Protein AF-A0A838AC63-F1 (afdb_monomer)

pLDDT: mean 85.26, std 6.55, range [55.84, 93.12]

Solvent-accessible surface area (backbone atoms only — not comparable to full-atom values): 3676 Å² total; per-residue (Å²): 115,70,62,41,54,54,26,48,51,52,21,52,51,28,41,51,50,16,53,49,36,51,73,41,25,73,76,74,44,66,82,91,48,58,70,70,59,41,54,52,52,30,49,54,39,36,50,55,15,50,50,29,42,52,51,19,52,50,36,43,52,53,25,50,51,54,49,66,75,72,105

Foldseek 3Di:
DVLLVVLLVQLVVLLVVLVVLLVCLLVPQDPPDDPVVSVVSSVVSNVSSVVSNVVSVVSNVVSVVVVVVVD

Mean predicted aligned error: 5.85 Å

Sequence (71 aa):
MSTLVAFGLLAGGLLLLGRWGMRNANRLVPLSLPENERRRRARVMRRGSVACWVVAGVLLAVGFHAWLAGG

Radius of gyration: 16.32 Å; Cα contacts (8 Å, |Δi|>4): 57; chains: 1; bounding box: 37×14×47 Å

Organism: NCBI:txid2752311

Nearest PDB structures (foldseek):
  6grj-assembly1_F  TM=4.776E-01  e=6.807E+00  Aeromonas hydrophila
  7a0g-assembly1_FFF  TM=5.012E-01  e=8.178E+00  Serratia marcescens

Structure (mmCIF, N/CA/C/O backbone):
data_AF-A0A838AC63-F1
#
_entry.id   AF-A0A838AC63-F1
#
loop_
_atom_site.group_PDB
_atom_site.id
_atom_site.type_symbol
_atom_site.label_atom_id
_atom_site.label_alt_id
_atom_site.label_comp_id
_atom_site.label_asym_id
_atom_site.label_entity_id
_atom_site.label_seq_id
_atom_site.pdbx_PDB_ins_code
_atom_site.Cartn_x
_atom_site.Cartn_y
_atom_site.Cartn_z
_atom_site.occupancy
_atom_site.B_iso_or_equiv
_atom_site.auth_seq_id
_atom_site.auth_comp_id
_atom_site.auth_asym_id
_atom_site.auth_atom_id
_atom_site.pdbx_PDB_model_num
ATOM 1 N N . MET A 1 1 ? 17.999 -5.835 -14.693 1.00 62.88 1 MET A N 1
ATOM 2 C CA . MET A 1 1 ? 17.281 -6.975 -14.056 1.00 62.88 1 MET A CA 1
ATOM 3 C C . MET A 1 1 ? 17.138 -6.814 -12.539 1.00 62.88 1 MET A C 1
ATOM 5 O O . MET A 1 1 ? 16.042 -6.994 -12.028 1.00 62.88 1 MET A O 1
ATOM 9 N N . SER A 1 2 ? 18.190 -6.434 -11.810 1.00 79.75 2 SER A N 1
ATOM 10 C CA . SER A 1 2 ? 18.203 -6.293 -10.340 1.00 79.75 2 SER A CA 1
ATOM 11 C C . SER A 1 2 ? 17.213 -5.261 -9.767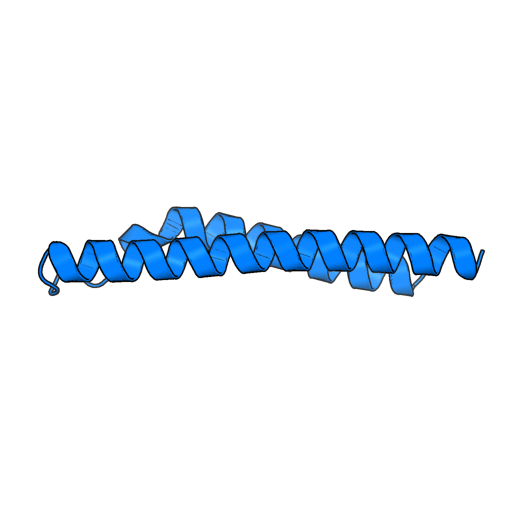 1.00 79.75 2 SER A C 1
ATOM 13 O O . SER A 1 2 ? 16.593 -5.515 -8.737 1.00 79.75 2 SER A O 1
ATOM 15 N N . THR A 1 3 ? 16.997 -4.131 -10.442 1.00 81.56 3 THR A N 1
ATOM 16 C CA . THR A 1 3 ? 16.043 -3.090 -10.009 1.00 81.56 3 THR A CA 1
ATOM 17 C C . THR A 1 3 ? 14.589 -3.558 -10.064 1.00 81.56 3 THR A C 1
ATOM 19 O O . THR A 1 3 ? 13.829 -3.325 -9.130 1.00 81.56 3 THR A O 1
ATOM 22 N N . LEU A 1 4 ? 14.212 -4.281 -11.121 1.00 83.44 4 LEU A N 1
ATOM 23 C CA . LEU A 1 4 ? 12.863 -4.823 -11.308 1.00 83.44 4 LEU A CA 1
ATOM 24 C C . LEU A 1 4 ? 12.516 -5.833 -10.203 1.00 83.44 4 LEU A C 1
ATOM 26 O O . LEU A 1 4 ? 11.424 -5.785 -9.643 1.00 83.44 4 LEU A O 1
ATOM 30 N N . VAL A 1 5 ? 13.477 -6.681 -9.820 1.00 86.69 5 VAL A N 1
ATOM 31 C CA . VAL A 1 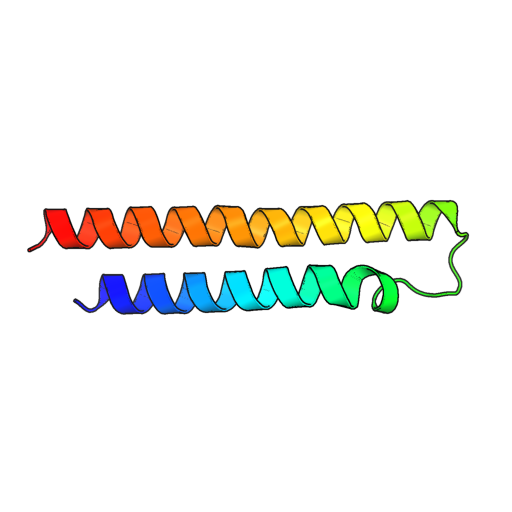5 ? 13.324 -7.618 -8.695 1.00 86.69 5 VAL A CA 1
ATOM 32 C C . VAL A 1 5 ? 13.133 -6.866 -7.375 1.00 86.69 5 VAL A C 1
ATOM 34 O O . VAL A 1 5 ? 12.213 -7.184 -6.625 1.00 86.69 5 VAL A O 1
ATOM 37 N N . ALA A 1 6 ? 13.945 -5.840 -7.102 1.00 87.69 6 ALA A N 1
ATOM 38 C CA . ALA A 1 6 ? 13.822 -5.044 -5.880 1.00 87.69 6 ALA A CA 1
ATOM 39 C C . ALA A 1 6 ? 12.457 -4.337 -5.779 1.00 87.69 6 ALA A C 1
ATOM 41 O O . ALA A 1 6 ? 11.774 -4.443 -4.757 1.00 87.69 6 ALA A O 1
ATOM 42 N N . PHE A 1 7 ? 12.017 -3.672 -6.853 1.00 88.94 7 PHE A N 1
ATOM 43 C CA . PHE A 1 7 ? 10.708 -3.018 -6.898 1.00 88.94 7 PHE A CA 1
ATOM 44 C C . PHE A 1 7 ? 9.552 -4.019 -6.817 1.00 88.94 7 PHE A C 1
ATOM 46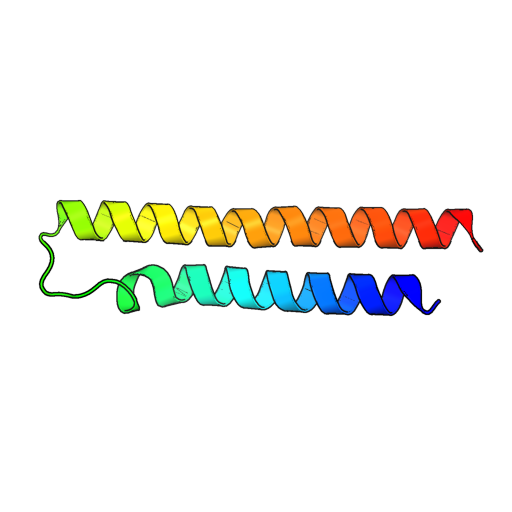 O O . PHE A 1 7 ? 8.574 -3.760 -6.118 1.00 88.94 7 PHE A O 1
ATOM 53 N N . GLY A 1 8 ? 9.682 -5.182 -7.461 1.00 89.25 8 GLY A N 1
ATOM 54 C CA . GLY A 1 8 ? 8.705 -6.266 -7.384 1.00 89.25 8 GLY A CA 1
ATOM 55 C C . GLY A 1 8 ? 8.536 -6.812 -5.965 1.00 89.25 8 GLY A C 1
ATOM 56 O O . GLY A 1 8 ? 7.407 -6.983 -5.507 1.00 89.25 8 GLY A O 1
ATOM 57 N N . LEU A 1 9 ? 9.636 -7.019 -5.232 1.00 92.56 9 LEU A N 1
ATOM 58 C CA . LEU A 1 9 ? 9.597 -7.470 -3.836 1.00 92.56 9 LEU A CA 1
ATOM 59 C C . LEU A 1 9 ? 8.941 -6.434 -2.916 1.00 92.56 9 LEU A C 1
ATOM 61 O O . LEU A 1 9 ? 8.073 -6.785 -2.115 1.00 92.56 9 LEU A O 1
ATOM 65 N N . LEU A 1 10 ? 9.306 -5.156 -3.058 1.00 91.06 10 LEU A N 1
ATOM 66 C CA . LEU A 1 10 ? 8.705 -4.070 -2.278 1.00 91.06 10 LEU A CA 1
ATOM 67 C C . LEU A 1 10 ? 7.206 -3.929 -2.563 1.00 91.06 10 LEU A C 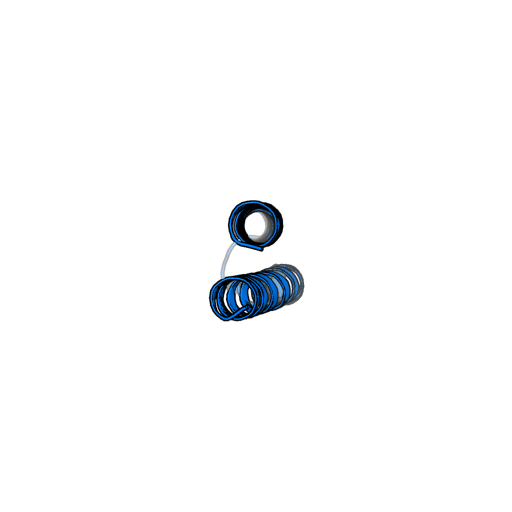1
ATOM 69 O O . LEU A 1 10 ? 6.403 -3.838 -1.632 1.00 91.06 10 LEU A O 1
ATOM 73 N N . ALA A 1 11 ? 6.815 -3.967 -3.839 1.00 90.19 11 ALA A N 1
ATOM 74 C CA . ALA A 1 11 ? 5.416 -3.921 -4.240 1.00 90.19 11 ALA A CA 1
ATOM 75 C C . ALA A 1 11 ? 4.633 -5.128 -3.702 1.00 90.19 11 ALA A C 1
ATOM 77 O O . ALA A 1 11 ? 3.549 -4.958 -3.144 1.00 90.19 11 ALA A O 1
ATOM 78 N N . GLY A 1 12 ? 5.197 -6.336 -3.795 1.00 91.81 12 GLY A N 1
ATOM 79 C CA . GLY A 1 12 ? 4.607 -7.548 -3.227 1.00 91.81 12 GLY A CA 1
ATOM 80 C C . GLY A 1 12 ? 4.385 -7.435 -1.717 1.00 91.81 12 GLY A C 1
ATOM 81 O O . GLY A 1 12 ? 3.289 -7.717 -1.228 1.00 91.81 12 GLY A O 1
ATOM 82 N N . GLY A 1 13 ? 5.385 -6.940 -0.983 1.00 92.19 13 GLY A N 1
ATOM 83 C CA . GLY A 1 13 ? 5.283 -6.681 0.454 1.00 92.19 13 GLY A CA 1
ATOM 84 C C . GLY A 1 13 ? 4.176 -5.682 0.800 1.00 92.19 13 GLY A C 1
ATOM 85 O O . GLY A 1 13 ? 3.349 -5.949 1.673 1.00 92.19 13 GLY A O 1
ATOM 86 N N . LEU A 1 14 ? 4.093 -4.565 0.074 1.00 91.06 14 LEU A N 1
ATOM 87 C CA . LEU A 1 14 ? 3.051 -3.549 0.260 1.00 91.06 14 LEU A CA 1
ATOM 88 C C . LEU A 1 14 ? 1.644 -4.069 -0.067 1.00 91.06 14 LEU A C 1
ATOM 90 O O . LEU A 1 14 ? 0.686 -3.735 0.633 1.00 91.06 14 LEU A O 1
ATOM 94 N N . LEU A 1 15 ? 1.501 -4.915 -1.090 1.00 89.06 15 LEU A N 1
ATOM 95 C CA . LEU A 1 15 ? 0.225 -5.549 -1.431 1.00 89.06 15 LEU A CA 1
ATOM 96 C C . LEU A 1 15 ? -0.250 -6.491 -0.323 1.00 89.06 15 LEU A C 1
ATOM 98 O O . LEU A 1 15 ? -1.416 -6.420 0.087 1.00 89.06 15 LEU A O 1
ATOM 102 N N . LEU A 1 16 ? 0.652 -7.335 0.189 1.00 91.19 16 LEU A N 1
ATOM 103 C CA . LEU A 1 16 ? 0.375 -8.227 1.315 1.00 91.19 16 LEU A CA 1
ATOM 104 C C . LEU A 1 16 ? 0.015 -7.429 2.570 1.00 91.19 16 LEU A C 1
ATOM 106 O O . LEU A 1 16 ? -0.994 -7.733 3.211 1.00 91.19 16 LEU A O 1
ATOM 110 N N . LEU A 1 17 ? 0.771 -6.371 2.871 1.00 89.00 17 LEU A N 1
ATOM 111 C CA . LEU A 1 17 ? 0.528 -5.501 4.018 1.00 89.00 17 LEU A CA 1
ATOM 112 C C . LEU A 1 17 ? -0.821 -4.781 3.912 1.00 89.00 17 LEU A C 1
ATOM 114 O O . LEU A 1 17 ? -1.599 -4.801 4.864 1.00 89.00 17 LEU A O 1
ATOM 118 N N . GLY A 1 18 ? -1.155 -4.216 2.749 1.00 87.25 18 GLY A N 1
ATOM 119 C CA . GLY A 1 18 ? -2.456 -3.586 2.521 1.00 87.25 18 GLY A CA 1
ATOM 120 C C . GLY A 1 18 ? -3.611 -4.589 2.620 1.00 87.25 18 GLY A C 1
ATOM 121 O O . GLY A 1 18 ? -4.645 -4.312 3.230 1.00 87.25 18 GLY A O 1
ATOM 122 N N . ARG A 1 19 ? -3.435 -5.813 2.104 1.00 89.25 19 ARG A N 1
ATOM 123 C CA . ARG A 1 19 ? -4.465 -6.857 2.202 1.00 89.25 19 ARG A CA 1
ATOM 124 C C . ARG A 1 19 ? -4.658 -7.344 3.636 1.00 89.25 19 ARG A C 1
ATOM 126 O O . ARG A 1 19 ? -5.798 -7.551 4.062 1.00 89.25 19 ARG A O 1
ATOM 133 N N . TRP A 1 20 ? -3.571 -7.503 4.383 1.00 89.56 20 TRP A N 1
ATOM 134 C CA . TRP A 1 20 ? -3.605 -7.853 5.798 1.00 89.56 20 TRP A CA 1
ATOM 135 C C . TRP A 1 20 ? -4.231 -6.734 6.640 1.00 89.56 20 TRP A C 1
ATOM 137 O O . TRP A 1 20 ? -5.114 -7.012 7.454 1.00 89.56 20 TRP A O 1
ATOM 147 N N . GLY A 1 21 ? -3.855 -5.476 6.392 1.00 84.62 21 GLY A N 1
ATOM 148 C CA . GLY A 1 21 ? -4.382 -4.294 7.074 1.00 84.62 21 GLY A CA 1
ATOM 149 C C . GLY A 1 21 ? -5.888 -4.128 6.881 1.00 84.62 21 GLY A C 1
ATOM 150 O O . GLY A 1 21 ? -6.610 -3.912 7.852 1.00 84.62 21 GLY A O 1
ATOM 151 N N . MET A 1 22 ? -6.402 -4.344 5.665 1.00 83.75 22 MET A N 1
ATOM 152 C CA . MET A 1 22 ? -7.847 -4.312 5.413 1.00 83.75 22 MET A CA 1
ATOM 153 C C . MET A 1 22 ? -8.610 -5.417 6.145 1.00 83.75 22 MET A C 1
ATOM 155 O O . MET A 1 22 ? -9.688 -5.158 6.682 1.00 83.75 22 MET A O 1
ATOM 159 N N . ARG A 1 23 ? -8.069 -6.642 6.172 1.00 85.12 23 ARG A N 1
ATOM 160 C CA . ARG A 1 23 ? -8.711 -7.788 6.838 1.00 85.12 23 ARG A CA 1
ATOM 161 C C . ARG A 1 23 ? -8.703 -7.655 8.359 1.00 85.12 23 ARG A C 1
ATOM 163 O O . ARG A 1 23 ? -9.684 -8.017 9.001 1.00 85.12 23 ARG A O 1
ATOM 170 N N . ASN A 1 24 ? -7.627 -7.117 8.930 1.00 85.19 24 ASN A N 1
ATOM 171 C CA . ASN A 1 24 ? -7.461 -7.023 10.379 1.00 85.19 24 ASN A CA 1
ATOM 172 C C . ASN A 1 24 ? -7.860 -5.668 10.970 1.00 85.19 24 ASN A C 1
ATOM 174 O O . ASN A 1 24 ? -7.882 -5.545 12.191 1.00 85.19 24 ASN A O 1
ATOM 178 N N . ALA A 1 25 ? -8.244 -4.678 10.155 1.00 78.19 25 ALA A N 1
ATOM 179 C CA . ALA A 1 25 ? -8.622 -3.338 10.618 1.00 78.19 25 ALA A CA 1
ATOM 180 C C . ALA A 1 25 ? -9.642 -3.345 11.770 1.00 78.19 25 ALA A C 1
ATOM 182 O O . ALA A 1 25 ? -9.543 -2.529 12.676 1.00 78.19 25 ALA A O 1
ATOM 183 N N . ASN A 1 26 ? -10.602 -4.274 11.765 1.00 72.62 26 ASN A N 1
ATOM 184 C CA . ASN A 1 26 ? -11.591 -4.386 12.842 1.00 72.62 26 ASN A CA 1
ATOM 185 C C . ASN A 1 26 ? -11.058 -5.110 14.091 1.00 72.62 26 ASN A C 1
ATOM 187 O O . ASN A 1 26 ? -11.571 -4.877 15.178 1.00 72.62 26 ASN A O 1
ATOM 191 N N . ARG A 1 27 ? -10.049 -5.981 13.949 1.00 78.81 27 ARG A N 1
ATOM 192 C CA . ARG A 1 27 ? -9.419 -6.715 15.063 1.00 78.81 27 ARG A CA 1
ATOM 193 C C . ARG A 1 27 ? -8.336 -5.902 15.773 1.00 78.81 27 ARG A C 1
ATOM 195 O O . ARG A 1 27 ? -8.079 -6.132 16.944 1.00 78.81 27 ARG A O 1
ATOM 202 N N . LEU A 1 28 ? -7.712 -4.959 15.067 1.00 76.38 28 LEU A N 1
ATOM 203 C CA . LEU A 1 28 ? -6.666 -4.071 15.590 1.00 76.38 28 LEU A CA 1
ATOM 204 C C . LEU A 1 28 ? -7.222 -2.892 16.401 1.00 76.38 28 LEU A C 1
ATOM 206 O O . LEU A 1 28 ? -6.470 -2.187 17.070 1.00 76.38 28 LEU A O 1
ATOM 210 N N . VAL A 1 29 ? -8.535 -2.661 16.351 1.00 76.25 29 VAL A N 1
ATOM 211 C CA . VAL A 1 29 ? -9.189 -1.600 17.116 1.00 76.25 29 VAL A CA 1
ATOM 212 C C . VAL A 1 29 ? -9.620 -2.153 18.482 1.00 76.25 29 VAL A C 1
ATOM 214 O O . VAL A 1 29 ? -10.365 -3.132 18.517 1.00 76.25 29 VAL A O 1
ATOM 217 N N . PRO A 1 30 ? -9.214 -1.531 19.607 1.00 77.50 30 PRO A N 1
ATOM 218 C CA . PRO A 1 30 ? -9.592 -2.003 20.934 1.00 77.50 30 PRO A CA 1
ATOM 219 C C . PRO A 1 30 ? -11.112 -1.965 21.135 1.00 77.50 30 PRO A C 1
ATOM 221 O O . PRO A 1 30 ? -11.771 -0.972 20.815 1.00 77.50 30 PRO A O 1
ATOM 224 N N . LEU A 1 31 ? -11.664 -3.035 21.714 1.00 78.69 31 LEU A N 1
ATOM 225 C CA . LEU A 1 31 ? -13.100 -3.156 21.998 1.00 78.69 31 LEU A CA 1
ATOM 226 C C . LEU A 1 31 ? -13.585 -2.167 23.068 1.00 78.69 31 LEU A C 1
ATOM 228 O O . LEU A 1 31 ? -14.772 -1.853 23.101 1.00 78.69 31 LEU A O 1
ATOM 232 N N . SER A 1 32 ? -12.671 -1.639 23.886 1.00 81.88 32 SER A N 1
ATOM 233 C CA . SER A 1 32 ? -12.945 -0.641 24.926 1.00 81.88 32 SER A CA 1
ATOM 234 C C . SER A 1 32 ? -13.350 0.734 24.384 1.00 81.88 32 SER A C 1
ATOM 236 O O . SER A 1 32 ? -13.815 1.573 25.150 1.00 81.88 32 SER A O 1
ATOM 238 N N . LEU A 1 33 ? -13.190 0.987 23.079 1.00 81.00 33 LEU A N 1
ATOM 239 C CA . LEU A 1 33 ? -13.619 2.240 22.462 1.00 81.00 33 LEU A CA 1
ATOM 240 C C . LEU A 1 33 ? -15.108 2.219 22.083 1.00 81.00 33 LEU A C 1
ATOM 242 O O . LEU A 1 33 ? -15.610 1.184 21.624 1.00 81.00 33 LEU A O 1
ATOM 246 N N . PRO A 1 34 ? -15.795 3.373 22.177 1.00 84.56 34 PRO A N 1
ATOM 247 C CA . PRO A 1 34 ? -17.160 3.513 21.696 1.00 84.56 34 PRO A CA 1
ATOM 248 C C . PRO A 1 34 ? -17.238 3.286 20.175 1.00 84.56 34 PRO A C 1
ATOM 250 O O . PRO A 1 34 ? -16.296 3.545 19.420 1.00 84.56 34 PRO A O 1
ATOM 253 N N . GLU A 1 35 ? -18.371 2.746 19.718 1.00 82.44 35 GLU A N 1
ATOM 254 C CA . GLU A 1 35 ? -18.561 2.218 18.355 1.00 82.44 35 GLU A CA 1
ATOM 255 C C . GLU A 1 35 ? -18.273 3.253 17.251 1.00 82.44 35 GLU A C 1
ATOM 257 O O . GLU A 1 35 ? -17.725 2.922 16.196 1.00 82.44 35 GLU A O 1
ATOM 262 N N . ASN A 1 36 ? -18.582 4.526 17.500 1.00 83.69 36 ASN A N 1
ATOM 263 C CA . ASN A 1 36 ? -18.279 5.645 16.605 1.00 83.69 36 ASN A CA 1
ATOM 264 C C . ASN A 1 36 ? -16.762 5.819 16.376 1.00 83.69 36 ASN A C 1
ATOM 266 O O . ASN A 1 36 ? -16.309 5.910 15.227 1.00 83.69 36 ASN A O 1
ATOM 270 N N . GLU A 1 37 ? -15.977 5.802 17.451 1.00 83.62 37 GLU A N 1
ATOM 271 C CA . GLU A 1 37 ? -14.521 5.931 17.440 1.00 83.62 37 GLU A CA 1
ATOM 272 C C . GLU A 1 37 ? -13.879 4.705 16.778 1.00 83.62 37 GLU A C 1
ATOM 274 O O . GLU A 1 37 ? -12.962 4.834 15.957 1.00 83.62 37 GLU A O 1
ATOM 279 N N . ARG A 1 38 ? -14.426 3.507 17.045 1.00 83.06 38 ARG A N 1
ATOM 280 C CA . ARG A 1 38 ? -13.981 2.259 16.409 1.00 83.06 38 ARG A CA 1
ATOM 281 C C . ARG A 1 38 ? -14.138 2.301 14.898 1.00 83.06 38 ARG A C 1
ATOM 283 O O . ARG A 1 38 ? -13.187 2.028 14.164 1.00 83.06 38 ARG A O 1
ATOM 290 N N . ARG A 1 39 ? -15.314 2.713 14.415 1.00 83.69 39 ARG A N 1
ATOM 291 C CA . ARG A 1 39 ? -15.575 2.869 12.976 1.00 83.69 39 ARG A CA 1
ATOM 292 C C . ARG A 1 39 ? -14.652 3.898 12.340 1.00 83.69 39 ARG A C 1
ATOM 294 O O . ARG A 1 39 ? -14.195 3.692 11.215 1.00 83.69 39 ARG A O 1
ATOM 301 N N . ARG A 1 40 ? -14.360 5.002 13.035 1.00 85.19 40 ARG A N 1
ATOM 302 C CA . ARG A 1 40 ? -13.441 6.033 12.534 1.00 85.19 40 ARG A CA 1
ATOM 303 C C . ARG A 1 40 ? -12.026 5.478 12.371 1.00 85.19 40 ARG A C 1
ATOM 305 O O . ARG A 1 40 ? -11.459 5.619 11.289 1.00 85.19 40 ARG A O 1
ATOM 312 N N . ARG A 1 41 ? -11.495 4.786 13.381 1.00 83.50 41 ARG A N 1
ATOM 313 C CA . ARG A 1 41 ? -10.159 4.165 13.327 1.00 83.50 41 ARG A CA 1
ATOM 314 C C . ARG A 1 41 ? -10.075 3.056 12.279 1.00 83.50 41 ARG A C 1
ATOM 316 O O . ARG A 1 41 ? -9.135 3.046 11.490 1.00 83.50 41 ARG A O 1
ATOM 323 N N . ALA A 1 42 ? -11.100 2.210 12.171 1.00 84.00 42 ALA A N 1
ATOM 324 C CA . ALA A 1 42 ? -11.176 1.192 11.124 1.00 84.00 42 ALA A CA 1
ATOM 325 C C . ALA A 1 42 ? -11.157 1.809 9.712 1.00 84.00 42 ALA A C 1
ATOM 327 O O . ALA A 1 42 ? -10.471 1.305 8.823 1.00 84.00 42 ALA A O 1
ATOM 328 N N . ARG A 1 43 ? -11.852 2.938 9.490 1.00 86.62 43 ARG A N 1
ATOM 329 C CA . ARG A 1 43 ? -11.793 3.671 8.211 1.00 86.62 43 ARG A CA 1
ATOM 330 C C . ARG A 1 43 ? -10.402 4.231 7.922 1.00 86.62 43 ARG A C 1
ATOM 332 O O . ARG A 1 43 ? -9.944 4.117 6.789 1.00 86.62 43 ARG A O 1
ATOM 339 N N . VAL A 1 44 ? -9.730 4.811 8.915 1.00 87.38 44 VAL A N 1
ATOM 340 C CA . VAL A 1 44 ? -8.349 5.307 8.760 1.00 87.38 44 VAL A CA 1
ATOM 341 C C . VAL A 1 44 ? -7.404 4.160 8.399 1.00 87.38 44 VAL A C 1
ATOM 343 O O . VAL A 1 44 ? -6.622 4.280 7.460 1.00 87.38 44 VAL A O 1
ATOM 346 N N . MET A 1 45 ? -7.546 3.009 9.053 1.00 84.69 45 MET A N 1
ATOM 347 C CA . MET A 1 45 ? -6.727 1.829 8.778 1.00 84.69 45 MET A CA 1
ATOM 348 C C . MET A 1 45 ? -6.961 1.252 7.372 1.00 84.69 45 MET A C 1
ATOM 350 O O . MET A 1 45 ? -6.013 0.888 6.672 1.00 84.69 45 MET A O 1
ATOM 354 N N . ARG A 1 46 ? -8.217 1.251 6.903 1.00 85.81 46 ARG A N 1
ATOM 355 C CA . ARG A 1 46 ? -8.553 0.908 5.510 1.00 85.81 46 ARG A CA 1
ATOM 356 C C . ARG A 1 46 ? -7.931 1.889 4.516 1.00 85.81 46 ARG A C 1
ATOM 358 O O . ARG A 1 46 ? -7.393 1.451 3.508 1.00 85.81 46 ARG A O 1
ATOM 365 N N . ARG A 1 47 ? -7.939 3.195 4.805 1.00 88.44 47 ARG A N 1
ATOM 366 C CA . ARG A 1 47 ? -7.279 4.204 3.954 1.00 88.44 47 ARG A CA 1
ATOM 367 C C . ARG A 1 47 ? -5.767 3.984 3.872 1.00 88.44 47 ARG A C 1
ATOM 369 O O . ARG A 1 47 ? -5.223 4.033 2.777 1.00 88.44 47 ARG A O 1
ATOM 376 N N . GLY A 1 48 ? -5.110 3.662 4.989 1.00 86.69 48 GLY A N 1
ATOM 377 C CA . GLY A 1 48 ? -3.685 3.301 4.990 1.00 86.69 48 GLY A CA 1
ATOM 378 C C . GLY A 1 48 ? -3.388 2.047 4.158 1.00 86.69 48 GLY A C 1
ATOM 379 O O . GLY A 1 48 ? -2.391 1.985 3.444 1.00 86.69 48 GLY A O 1
ATOM 380 N N . SER A 1 49 ? -4.305 1.078 4.172 1.00 87.00 49 SER A N 1
ATOM 381 C CA . SER A 1 49 ? -4.203 -0.128 3.342 1.00 87.00 49 SER A CA 1
ATOM 382 C C . SER A 1 49 ? -4.326 0.180 1.845 1.00 87.00 49 SER A C 1
ATOM 384 O O . SER A 1 49 ? -3.564 -0.354 1.043 1.00 87.00 49 SER A O 1
ATOM 386 N N . VAL A 1 50 ? -5.242 1.079 1.471 1.00 88.88 50 VAL A N 1
ATOM 387 C CA . VAL A 1 50 ? -5.379 1.565 0.087 1.00 88.88 50 VAL A CA 1
ATOM 388 C C . VAL A 1 50 ? -4.129 2.330 -0.347 1.00 88.88 50 VAL A C 1
AT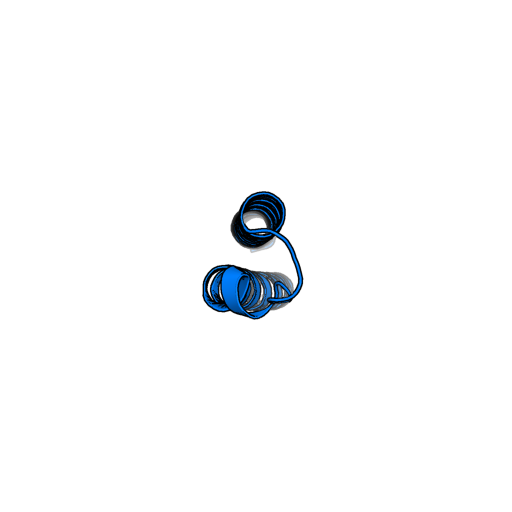OM 390 O O . VAL A 1 50 ? -3.649 2.116 -1.455 1.00 88.88 50 VAL A O 1
ATOM 393 N N . ALA A 1 51 ? -3.551 3.160 0.526 1.00 90.00 51 ALA A N 1
ATOM 394 C CA . ALA A 1 51 ? -2.302 3.859 0.229 1.00 90.00 51 ALA A CA 1
ATOM 395 C C . ALA A 1 51 ? -1.155 2.878 -0.079 1.00 90.00 51 ALA A C 1
ATOM 397 O O . ALA A 1 51 ? -0.434 3.080 -1.052 1.00 90.00 51 ALA A O 1
ATOM 398 N N . CYS A 1 52 ? -1.039 1.772 0.669 1.00 89.00 52 CYS A N 1
ATOM 399 C CA . CYS A 1 52 ? -0.052 0.725 0.372 1.00 89.00 52 CYS A CA 1
ATOM 400 C C . CYS A 1 52 ? -0.247 0.124 -1.027 1.00 89.00 52 CYS A C 1
ATOM 402 O O . CYS A 1 52 ? 0.728 -0.112 -1.734 1.00 89.00 52 CYS A O 1
ATOM 404 N N . TR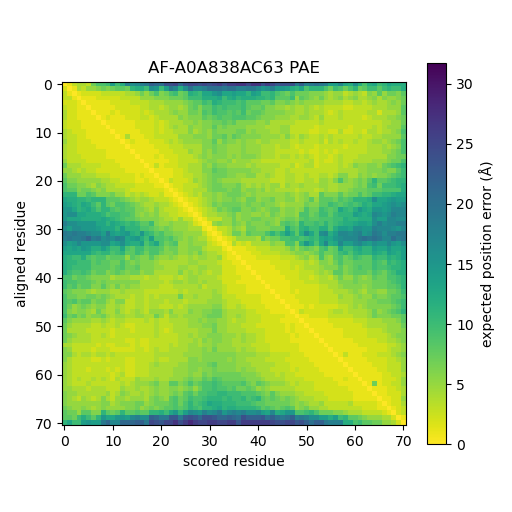P A 1 53 ? -1.492 -0.093 -1.455 1.00 89.50 53 TRP A N 1
ATOM 405 C CA . TRP A 1 53 ? -1.786 -0.605 -2.796 1.00 89.50 53 TRP A CA 1
ATOM 406 C C . TRP A 1 53 ? -1.457 0.396 -3.902 1.00 89.50 53 TRP A C 1
ATOM 408 O O . TRP A 1 53 ? -0.900 0.005 -4.924 1.00 89.50 53 TRP A O 1
ATOM 418 N N . VAL A 1 54 ? -1.746 1.682 -3.688 1.00 93.00 54 VAL A N 1
ATOM 419 C CA . VAL A 1 54 ? -1.383 2.744 -4.636 1.00 93.00 54 VAL A CA 1
ATOM 420 C C . VAL A 1 54 ? 0.135 2.813 -4.798 1.00 93.00 54 VAL A C 1
ATOM 422 O O . VAL A 1 54 ? 0.631 2.779 -5.921 1.00 93.00 54 VAL A O 1
ATOM 425 N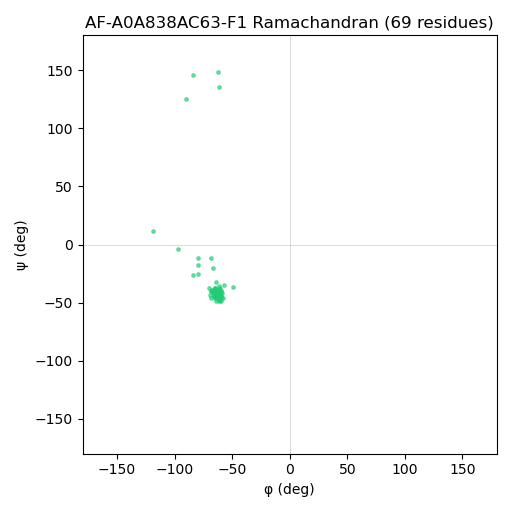 N . VAL A 1 55 ? 0.882 2.831 -3.690 1.00 92.56 55 VAL A N 1
ATOM 426 C CA . VAL A 1 55 ? 2.353 2.872 -3.725 1.00 92.56 55 VAL A CA 1
ATOM 427 C C . VAL A 1 55 ? 2.929 1.615 -4.379 1.00 92.56 55 VAL A C 1
ATOM 429 O O . VAL A 1 55 ? 3.859 1.724 -5.173 1.00 92.56 55 VAL A O 1
ATOM 432 N N . ALA A 1 56 ? 2.357 0.436 -4.119 1.00 90.44 56 ALA A N 1
ATOM 433 C CA . ALA A 1 56 ? 2.761 -0.792 -4.801 1.00 90.44 56 ALA A CA 1
ATOM 434 C C . ALA A 1 56 ? 2.582 -0.691 -6.326 1.00 90.44 56 ALA A C 1
ATOM 436 O O . ALA A 1 56 ? 3.488 -1.057 -7.070 1.00 90.44 56 ALA A O 1
ATOM 437 N N . GLY A 1 57 ? 1.452 -0.150 -6.793 1.00 91.00 57 GLY A N 1
ATOM 438 C CA . GLY A 1 57 ? 1.216 0.092 -8.219 1.00 91.00 57 GLY A CA 1
ATOM 439 C C . GLY A 1 57 ? 2.234 1.058 -8.831 1.00 91.00 57 GLY A C 1
ATOM 440 O O . GLY A 1 57 ? 2.777 0.782 -9.899 1.00 91.00 57 GLY A O 1
ATOM 441 N N . VAL A 1 58 ? 2.555 2.149 -8.127 1.00 93.12 58 VAL A N 1
ATOM 442 C CA . VAL A 1 58 ? 3.575 3.118 -8.563 1.00 93.12 58 VAL A CA 1
ATOM 443 C C . VAL A 1 58 ? 4.959 2.471 -8.642 1.00 93.12 58 VAL A C 1
ATOM 445 O O . VAL A 1 58 ? 5.652 2.651 -9.638 1.00 93.12 58 VAL A O 1
ATOM 448 N N . LEU A 1 59 ? 5.358 1.680 -7.642 1.00 90.38 59 LEU A N 1
ATOM 449 C CA . LEU A 1 59 ? 6.649 0.982 -7.641 1.00 90.38 59 LEU A CA 1
ATOM 450 C C . LEU A 1 59 ? 6.778 0.005 -8.814 1.00 90.38 59 LEU A C 1
ATOM 452 O O . LEU A 1 59 ? 7.839 -0.063 -9.430 1.00 90.38 59 LEU A O 1
ATOM 456 N N . LEU A 1 60 ? 5.705 -0.712 -9.156 1.00 90.38 60 LEU A N 1
ATOM 457 C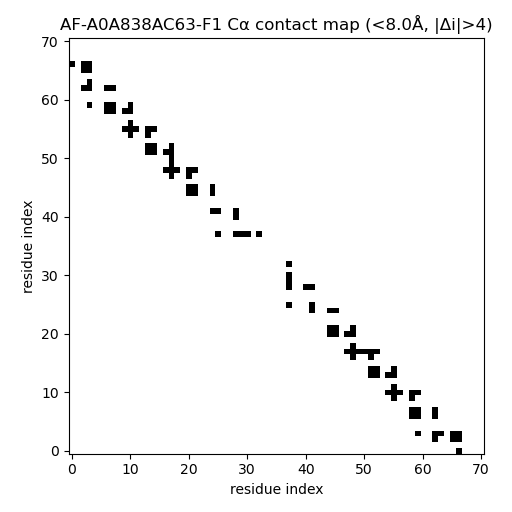 CA . 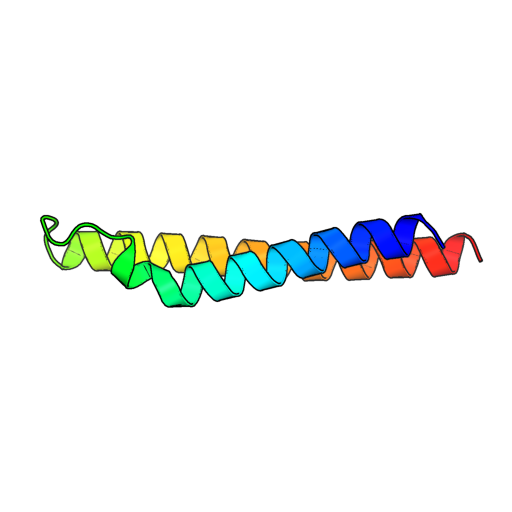LEU A 1 60 ? 5.691 -1.590 -10.328 1.00 90.38 60 LEU A CA 1
ATOM 458 C C . LEU A 1 60 ? 5.813 -0.797 -11.632 1.00 90.38 60 LEU A C 1
ATOM 460 O O . LEU A 1 60 ? 6.607 -1.175 -12.490 1.00 90.38 60 LEU A O 1
ATOM 464 N N . ALA A 1 61 ? 5.085 0.315 -11.768 1.00 91.12 61 ALA A N 1
ATOM 465 C CA . ALA A 1 61 ? 5.167 1.177 -12.948 1.00 91.12 61 ALA A CA 1
ATOM 466 C C . ALA A 1 61 ? 6.576 1.768 -13.130 1.00 91.12 61 ALA A C 1
ATOM 468 O O . ALA A 1 61 ? 7.129 1.726 -14.228 1.00 91.12 61 ALA A O 1
ATOM 469 N N . VAL A 1 62 ? 7.188 2.255 -12.046 1.00 90.56 62 VAL A N 1
ATOM 470 C CA . VAL A 1 62 ? 8.562 2.782 -12.055 1.00 90.56 62 VAL A CA 1
ATOM 471 C C . VAL A 1 62 ? 9.570 1.680 -12.373 1.00 90.56 62 VAL A C 1
ATOM 473 O O . VAL A 1 62 ? 10.442 1.877 -13.215 1.00 90.56 62 VAL A O 1
ATOM 476 N N . GLY A 1 63 ? 9.445 0.507 -11.747 1.00 87.44 63 GLY A N 1
ATOM 477 C CA . GLY A 1 63 ? 10.323 -0.630 -12.017 1.00 87.44 63 GLY A CA 1
ATOM 478 C C . GLY A 1 63 ? 10.237 -1.111 -13.466 1.00 87.44 63 GLY A C 1
ATOM 479 O O . GLY A 1 63 ? 11.263 -1.427 -14.067 1.00 87.44 63 GLY A O 1
ATOM 480 N N . PHE A 1 64 ? 9.036 -1.104 -14.045 1.00 87.94 64 PHE A N 1
ATOM 481 C CA . PHE A 1 64 ? 8.813 -1.441 -15.447 1.00 87.94 64 PHE A CA 1
ATOM 482 C C . PHE A 1 64 ? 9.412 -0.394 -16.395 1.00 87.94 64 PHE A C 1
ATOM 484 O O . PHE A 1 64 ? 10.135 -0.751 -17.322 1.00 87.94 64 PHE A O 1
ATOM 491 N N . HIS A 1 65 ? 9.198 0.897 -16.125 1.00 89.38 65 HIS A N 1
ATOM 492 C CA . HIS A 1 65 ? 9.805 1.978 -16.905 1.00 89.38 65 HIS A CA 1
ATOM 493 C C . HIS A 1 65 ? 11.339 1.921 -16.859 1.00 89.38 65 HIS A C 1
ATOM 495 O O . HIS A 1 65 ? 12.001 2.043 -17.885 1.00 89.38 65 HIS A O 1
ATOM 501 N N . ALA A 1 66 ? 11.921 1.701 -15.677 1.00 86.19 66 ALA A N 1
ATOM 502 C CA . ALA A 1 66 ? 13.367 1.573 -15.512 1.00 86.19 66 ALA A CA 1
ATOM 503 C C . ALA A 1 66 ? 13.941 0.352 -16.249 1.00 86.19 66 ALA A C 1
ATOM 505 O O . ALA A 1 66 ? 15.072 0.400 -16.722 1.00 86.19 66 ALA A O 1
ATOM 506 N N . TRP A 1 67 ? 13.175 -0.737 -16.357 1.00 83.94 67 TRP A N 1
ATOM 507 C CA . TRP A 1 67 ? 13.571 -1.901 -17.146 1.00 83.94 67 TRP A CA 1
ATOM 508 C C . TRP A 1 67 ? 13.563 -1.617 -18.648 1.00 83.94 67 TRP A C 1
ATOM 510 O O . TRP A 1 67 ? 14.525 -1.973 -19.316 1.00 83.94 67 TRP A O 1
ATOM 520 N N . LEU A 1 68 ? 12.532 -0.934 -19.155 1.00 85.25 68 LEU A N 1
ATOM 521 C CA . LEU A 1 68 ? 12.457 -0.531 -20.563 1.00 85.25 68 LEU A CA 1
ATOM 522 C C . LEU A 1 68 ? 13.553 0.471 -20.951 1.00 85.25 68 LEU A C 1
ATOM 524 O O . LEU A 1 68 ? 14.071 0.405 -22.057 1.00 85.25 68 LEU A O 1
ATOM 528 N N . ALA A 1 69 ? 13.900 1.397 -20.055 1.00 82.19 69 ALA A N 1
ATOM 529 C CA . ALA A 1 69 ? 14.893 2.439 -20.322 1.00 82.19 69 ALA A CA 1
ATOM 530 C C . ALA A 1 69 ? 16.354 1.963 -20.206 1.00 82.19 69 ALA A C 1
ATOM 532 O O . ALA A 1 69 ? 17.255 2.664 -20.656 1.00 82.19 69 ALA A O 1
ATOM 533 N N . GLY A 1 70 ? 16.594 0.820 -19.558 1.00 70.94 70 GLY A N 1
ATOM 534 C CA . GLY A 1 70 ? 17.932 0.261 -19.336 1.00 70.94 70 GLY A CA 1
ATOM 535 C C . GLY A 1 70 ? 18.157 -1.111 -19.973 1.00 70.94 70 GLY A C 1
ATOM 536 O O . GLY A 1 70 ? 19.112 -1.786 -19.583 1.00 70.94 70 GLY A O 1
ATOM 537 N N . GLY A 1 71 ? 17.245 -1.548 -20.847 1.00 55.84 71 GLY A N 1
ATOM 538 C CA . GLY A 1 71 ? 17.337 -2.781 -21.634 1.00 55.84 71 GLY A CA 1
ATOM 539 C C . GLY A 1 71 ? 18.031 -2.573 -22.970 1.00 55.84 71 GLY A C 1
ATOM 540 O O . GLY A 1 71 ? 17.967 -1.441 -23.495 1.00 55.84 71 GLY A O 1
#

Secondary structure (DSSP, 8-state):
-HHHHHHHHHHHHHHHHHHHHHHHTTTSS-TTS-HHHHHHHHHHHHHHHHHHHHHHHHHHHHHHHHHHHT-